Protein AF-A0A139NDB9-F1 (afdb_monomer)

Organism: Streptococcus gordonii (NCBI:txid1302)

Mean predicted aligned error: 4.02 Å

Foldseek 3Di:
DQDPVRDDDDDDCPPDDDDDPLLVCLPLLVVLVVALPVSLVVQCVVCVNDRDPVSLQVSLVSVVVVLVVQQVVCVVVDDVSNVVSVVSVVQSCVQCVVVPHSHGVSNDRPVPPD

Solvent-accessible surface area (backbone atoms only — not comparable to full-atom values): 6812 Å² total; per-residue (Å²): 89,74,46,100,86,72,45,83,48,89,79,87,71,90,79,71,83,88,76,67,80,69,54,71,56,39,62,44,60,64,45,38,76,77,33,28,65,61,42,29,50,53,54,33,62,74,39,74,73,57,75,55,76,66,52,36,55,48,46,52,51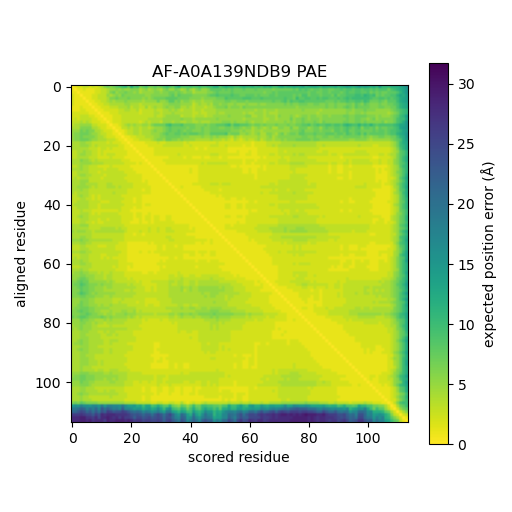,39,34,52,56,48,52,68,54,41,47,73,65,20,57,89,74,33,71,67,48,33,48,52,44,51,52,51,51,51,51,52,36,60,35,19,54,78,67,77,43,57,66,46,68,59,58,66,63,82,83,76,77,123

Radius of gyration: 15.62 Å; Cα contacts (8 Å, |Δi|>4): 74; chains: 1; bounding box: 44×29×43 Å

Secondary structure (DSSP, 8-state):
-B-TTS-B-----TT---S-GGGGGGGHHHHHHH-HHHHHHHHHHHTTT---HHHHHHHHHHHHHHHHHHHHHHGGG-HHHHHHHHHHHHHHHHHTTTTT-SS-TT---GGG--

Sequence (114 aa):
MIGADQEIYVIDFDRFDVGDPWEEFNRIVWSAQVSPAFSSGMIDGYFDDKVPDLFWKLLAIYILSNLVGALPWAIPYGEEEVSVMQNQAKEILEWYDDMNRLIPSWYMNKNNTE

Structure (mmCIF, N/CA/C/O backbone):
data_AF-A0A139NDB9-F1
#
_entry.id   AF-A0A139NDB9-F1
#
loop_
_atom_site.group_PDB
_atom_site.id
_atom_site.type_symbol
_atom_site.label_atom_id
_atom_site.label_alt_id
_atom_site.label_comp_id
_atom_site.label_asym_id
_atom_site.label_entity_id
_atom_site.label_seq_id
_atom_site.pdbx_PDB_ins_code
_atom_site.Cartn_x
_atom_site.Cartn_y
_atom_site.Cartn_z
_atom_site.occupancy
_atom_site.B_iso_or_equiv
_atom_site.auth_seq_id
_atom_site.auth_comp_id
_atom_site.auth_asym_id
_atom_site.auth_atom_id
_atom_site.pdbx_PDB_model_num
ATOM 1 N N . MET A 1 1 ? -4.094 -1.213 -17.980 1.00 87.75 1 MET A N 1
ATOM 2 C CA . MET A 1 1 ? -4.328 -0.313 -19.135 1.00 87.75 1 MET A CA 1
ATOM 3 C C . MET A 1 1 ? -5.809 -0.306 -19.463 1.00 87.75 1 MET A C 1
ATOM 5 O O . MET A 1 1 ? -6.456 -1.316 -19.222 1.00 87.75 1 MET A O 1
ATOM 9 N N . ILE A 1 2 ? -6.332 0.796 -20.000 1.00 91.50 2 ILE A N 1
ATOM 10 C CA . ILE A 1 2 ? -7.713 0.864 -20.499 1.00 91.50 2 ILE A CA 1
ATOM 11 C C . ILE A 1 2 ? -7.639 0.871 -22.026 1.00 91.50 2 ILE A C 1
ATOM 13 O O . ILE A 1 2 ? -6.954 1.722 -22.598 1.00 91.50 2 ILE A O 1
ATOM 17 N N . GLY A 1 3 ? -8.266 -0.113 -22.669 1.00 94.19 3 GLY A N 1
ATOM 18 C CA . GLY A 1 3 ? -8.316 -0.212 -24.124 1.00 94.19 3 GLY A CA 1
ATOM 19 C C . GLY A 1 3 ? -9.248 0.832 -24.742 1.00 94.19 3 GLY A C 1
ATOM 20 O O . GLY A 1 3 ? -10.052 1.466 -24.061 1.00 94.19 3 GLY A O 1
ATOM 21 N N . ALA A 1 4 ? -9.163 1.018 -26.062 1.00 95.56 4 ALA A N 1
ATOM 22 C CA . ALA A 1 4 ? -10.081 1.907 -26.787 1.00 95.56 4 ALA A CA 1
ATOM 23 C C . ALA A 1 4 ? -11.548 1.425 -26.739 1.00 95.56 4 ALA A C 1
ATOM 25 O O . ALA A 1 4 ? -12.471 2.202 -26.971 1.00 95.56 4 ALA A O 1
ATOM 26 N N . ASP A 1 5 ? -11.745 0.148 -26.424 1.00 96.94 5 ASP A N 1
ATOM 27 C CA . ASP A 1 5 ? -13.015 -0.518 -26.139 1.00 96.94 5 ASP A CA 1
ATOM 28 C C . ASP A 1 5 ? -13.524 -0.294 -24.705 1.00 96.94 5 ASP A C 1
ATOM 30 O O . ASP A 1 5 ? -14.610 -0.757 -24.383 1.00 96.94 5 ASP A O 1
ATOM 34 N N . GLN A 1 6 ? -12.784 0.454 -23.876 1.00 94.75 6 GLN A N 1
ATOM 35 C CA . GLN A 1 6 ? -13.057 0.699 -22.453 1.00 94.75 6 GLN A CA 1
ATOM 36 C C . GLN A 1 6 ? -12.896 -0.534 -21.552 1.00 94.75 6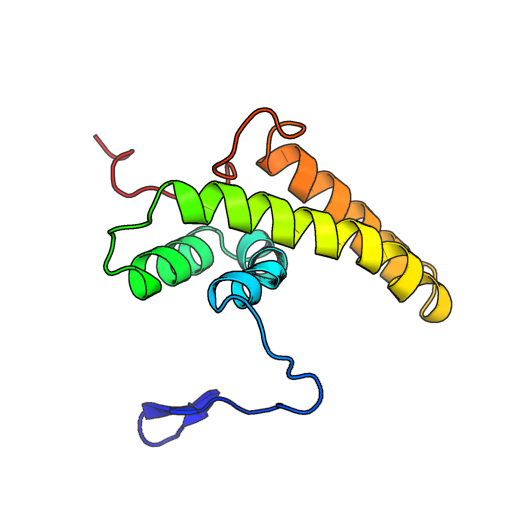 GLN A C 1
ATOM 38 O O . GLN A 1 6 ? -13.268 -0.485 -20.381 1.00 94.75 6 GLN A O 1
ATOM 43 N N . GLU A 1 7 ? -12.277 -1.603 -22.053 1.00 97.12 7 GLU A N 1
ATOM 44 C CA . GLU A 1 7 ? -11.970 -2.787 -21.255 1.00 97.12 7 GLU A CA 1
ATOM 45 C C . GLU A 1 7 ? -10.636 -2.633 -20.511 1.00 97.12 7 GLU A C 1
ATOM 47 O O . GLU A 1 7 ? -9.731 -1.893 -20.924 1.00 97.12 7 GLU A O 1
ATOM 52 N N . ILE A 1 8 ? -10.507 -3.341 -19.386 1.00 93.81 8 ILE A N 1
ATOM 53 C CA . ILE A 1 8 ? -9.289 -3.344 -18.571 1.00 93.81 8 ILE A CA 1
ATOM 54 C C . ILE A 1 8 ? -8.379 -4.482 -19.021 1.00 93.81 8 ILE A C 1
ATOM 56 O O . ILE A 1 8 ? -8.752 -5.652 -19.017 1.00 93.81 8 ILE A O 1
ATOM 60 N N . TYR A 1 9 ? -7.134 -4.128 -19.323 1.00 94.88 9 TYR A N 1
ATOM 61 C CA . TYR A 1 9 ? -6.085 -5.065 -19.699 1.00 94.88 9 TYR A CA 1
ATOM 62 C C . TYR A 1 9 ? -4.938 -5.012 -18.694 1.00 94.88 9 TYR A C 1
ATOM 64 O O . TYR A 1 9 ? -4.412 -3.932 -18.395 1.00 94.88 9 TYR A O 1
ATOM 72 N N . VAL A 1 10 ? -4.526 -6.183 -18.215 1.00 91.81 10 VAL A N 1
ATOM 73 C CA . VAL A 1 10 ? -3.332 -6.376 -17.384 1.00 91.81 10 VAL A CA 1
ATOM 74 C C . VAL A 1 10 ? -2.228 -6.942 -18.275 1.00 91.81 10 VAL A C 1
ATOM 76 O O . VAL A 1 10 ? -2.477 -7.850 -19.066 1.00 91.81 10 VAL A O 1
ATOM 79 N N . ILE A 1 11 ? -1.034 -6.363 -18.198 1.00 93.56 11 ILE A N 1
ATOM 80 C CA . ILE A 1 11 ? 0.149 -6.742 -18.983 1.00 93.56 11 ILE A CA 1
ATOM 81 C C . ILE A 1 11 ? 1.381 -6.731 -18.070 1.00 93.56 11 ILE A C 1
ATOM 83 O O . ILE A 1 11 ? 1.256 -6.375 -16.904 1.00 93.56 11 ILE A O 1
ATOM 87 N N . ASP A 1 12 ? 2.550 -7.055 -18.628 1.00 91.75 12 ASP A N 1
ATOM 88 C CA . ASP A 1 12 ? 3.848 -7.024 -17.935 1.00 91.75 12 ASP A CA 1
ATOM 89 C C . ASP A 1 12 ? 3.989 -8.080 -16.822 1.00 91.75 12 ASP A C 1
ATOM 91 O O . ASP A 1 12 ? 4.201 -7.798 -15.650 1.00 91.75 12 ASP A O 1
ATOM 95 N N . PHE A 1 13 ? 3.829 -9.348 -17.215 1.00 92.00 13 PHE A N 1
ATOM 96 C CA . PHE A 1 13 ? 3.934 -10.516 -16.332 1.00 92.00 13 PHE A CA 1
ATOM 97 C C . PHE A 1 13 ? 5.370 -11.074 -16.240 1.00 92.00 13 PHE A C 1
ATOM 99 O O . PHE A 1 13 ? 5.542 -12.256 -15.967 1.00 92.00 13 PHE A O 1
ATOM 106 N N . ASP A 1 14 ? 6.424 -10.304 -16.517 1.00 91.06 14 ASP A N 1
ATOM 107 C CA . ASP A 1 14 ? 7.807 -10.821 -16.541 1.00 91.06 14 ASP A CA 1
ATOM 108 C C . ASP A 1 14 ? 8.376 -11.129 -15.136 1.00 91.06 14 ASP A C 1
ATOM 110 O O . ASP A 1 14 ? 9.379 -11.835 -15.002 1.00 91.06 14 ASP A O 1
ATOM 114 N N . ARG A 1 15 ? 7.707 -10.626 -14.091 1.00 86.56 15 ARG A N 1
ATOM 115 C CA . ARG A 1 15 ? 8.079 -10.731 -12.670 1.00 86.56 15 ARG A CA 1
ATOM 116 C C . ARG A 1 15 ? 6.990 -11.370 -11.802 1.00 86.56 15 ARG A C 1
ATOM 118 O O . ARG A 1 15 ? 6.969 -11.137 -10.597 1.00 86.56 15 ARG A O 1
ATOM 125 N N . PHE A 1 16 ? 6.077 -12.136 -12.399 1.00 87.81 16 PHE A N 1
ATOM 126 C CA . PHE A 1 16 ? 5.013 -12.793 -11.638 1.00 87.81 16 PHE A CA 1
ATOM 127 C C . PHE A 1 16 ? 5.574 -13.831 -10.655 1.00 87.81 16 PHE A C 1
ATOM 129 O O . PHE A 1 16 ? 6.588 -14.478 -10.924 1.00 87.81 16 PHE A O 1
ATOM 136 N N . ASP A 1 17 ? 4.866 -14.024 -9.549 1.00 87.94 17 ASP A N 1
ATOM 137 C CA . ASP A 1 17 ? 5.095 -15.118 -8.609 1.00 87.94 17 ASP A CA 1
ATOM 138 C C . A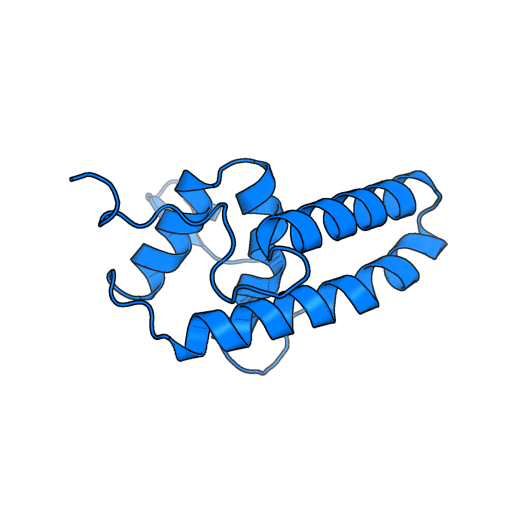SP A 1 17 ? 3.744 -15.718 -8.178 1.00 87.94 17 ASP A C 1
ATOM 140 O O . ASP A 1 17 ? 2.677 -15.266 -8.607 1.00 87.94 17 ASP A O 1
ATOM 144 N N . VAL A 1 18 ? 3.776 -16.773 -7.369 1.00 90.38 18 VAL A N 1
ATOM 145 C CA . VAL A 1 18 ? 2.599 -17.445 -6.816 1.00 90.38 18 VAL A CA 1
ATOM 146 C C . VAL A 1 18 ? 2.568 -17.239 -5.306 1.00 90.38 18 VAL A C 1
ATOM 148 O O . VAL A 1 18 ? 3.471 -17.670 -4.594 1.00 90.38 18 VAL A O 1
ATOM 151 N N . GLY A 1 19 ? 1.489 -16.646 -4.801 1.00 90.81 19 GLY A N 1
ATOM 152 C CA . GLY A 1 19 ? 1.379 -16.307 -3.387 1.00 90.81 19 GLY A CA 1
ATOM 153 C C . GLY A 1 19 ? -0.037 -15.956 -2.952 1.00 90.81 19 GLY A C 1
ATOM 154 O O . GLY A 1 19 ? -1.021 -16.296 -3.614 1.00 90.81 19 GLY A O 1
ATOM 155 N N . ASP A 1 20 ? -0.124 -15.293 -1.802 1.00 95.69 20 ASP A N 1
ATOM 156 C CA . ASP A 1 20 ? -1.372 -14.702 -1.328 1.00 95.69 20 ASP A CA 1
ATOM 157 C C . ASP A 1 20 ? -1.796 -13.581 -2.297 1.00 95.69 20 ASP A C 1
ATOM 159 O O . ASP A 1 20 ? -1.000 -12.673 -2.543 1.00 95.69 20 ASP A O 1
ATOM 163 N N . PRO A 1 21 ? -3.021 -13.596 -2.853 1.00 94.12 21 PRO A N 1
ATOM 164 C CA . PRO A 1 21 ? -3.468 -12.557 -3.781 1.00 94.12 21 PRO A CA 1
ATOM 165 C C . PRO A 1 21 ? -3.459 -11.143 -3.181 1.00 94.12 21 PRO A C 1
ATOM 167 O O . PRO A 1 21 ? -3.429 -10.168 -3.929 1.00 94.12 21 PRO A O 1
ATOM 170 N N . TRP A 1 22 ? -3.491 -10.997 -1.853 1.00 97.31 22 TRP A N 1
ATOM 171 C CA . TRP A 1 22 ? -3.429 -9.686 -1.202 1.00 97.31 22 TRP A CA 1
ATOM 172 C C . TRP A 1 22 ? -2.018 -9.090 -1.181 1.00 97.31 22 TRP A C 1
ATOM 174 O O . TRP A 1 22 ? -1.873 -7.894 -0.927 1.00 97.31 22 TRP A O 1
ATOM 184 N N . GLU A 1 23 ? -0.985 -9.884 -1.476 1.00 95.50 23 GLU A N 1
ATOM 185 C CA . GLU A 1 23 ? 0.399 -9.411 -1.555 1.00 95.50 23 GLU A CA 1
ATOM 186 C C . GLU A 1 23 ? 0.604 -8.374 -2.669 1.00 95.50 23 GLU A C 1
ATOM 188 O O . GLU A 1 23 ? 1.436 -7.482 -2.523 1.00 95.50 23 GLU A O 1
ATOM 193 N N . GLU A 1 24 ? -0.200 -8.417 -3.735 1.00 92.62 24 GLU A N 1
ATOM 194 C CA . GLU A 1 24 ? -0.163 -7.442 -4.839 1.00 92.62 24 GLU A CA 1
ATOM 195 C C . GLU A 1 24 ? -0.293 -5.991 -4.337 1.00 92.62 24 GLU A C 1
ATOM 197 O O . GLU A 1 24 ? 0.304 -5.059 -4.877 1.00 92.62 24 GLU A O 1
ATOM 202 N N . PHE A 1 25 ? -1.003 -5.780 -3.223 1.00 96.62 25 PHE A N 1
ATOM 203 C CA . PHE A 1 25 ? -1.141 -4.461 -2.611 1.00 96.62 25 PHE A CA 1
ATOM 204 C C . PHE A 1 25 ? 0.149 -3.946 -1.955 1.00 96.62 25 PHE A C 1
ATOM 206 O O . PHE A 1 25 ? 0.181 -2.797 -1.519 1.00 96.62 25 PHE A O 1
ATOM 213 N N . ASN A 1 26 ? 1.243 -4.712 -1.904 1.00 94.50 26 ASN A N 1
ATOM 214 C CA . ASN A 1 26 ? 2.508 -4.257 -1.318 1.00 94.50 26 ASN A CA 1
ATOM 215 C C . ASN A 1 26 ? 3.083 -3.006 -2.022 1.00 94.50 26 ASN A C 1
ATOM 217 O O . ASN A 1 26 ? 3.777 -2.211 -1.389 1.00 94.50 26 ASN A O 1
ATOM 221 N N . ARG A 1 27 ? 2.743 -2.784 -3.304 1.00 93.56 27 ARG A N 1
ATOM 222 C CA . ARG A 1 27 ? 3.130 -1.601 -4.091 1.00 93.56 27 ARG A CA 1
ATOM 223 C C . ARG A 1 27 ? 2.149 -0.437 -3.977 1.00 93.56 27 ARG A C 1
ATOM 225 O O . ARG A 1 27 ? 2.416 0.622 -4.547 1.00 93.56 27 ARG A O 1
ATOM 232 N N . ILE A 1 28 ? 1.057 -0.570 -3.218 1.00 97.25 28 ILE A N 1
ATOM 233 C CA . ILE A 1 28 ? 0.057 0.499 -3.068 1.00 97.25 28 ILE A CA 1
ATOM 234 C C . ILE A 1 28 ? 0.659 1.791 -2.508 1.00 97.25 28 ILE A C 1
ATOM 236 O O . ILE A 1 28 ? 0.135 2.867 -2.778 1.00 97.25 28 ILE A O 1
ATOM 240 N N . VAL A 1 29 ? 1.784 1.701 -1.788 1.00 96.94 29 VAL A N 1
ATOM 241 C CA . VAL A 1 29 ? 2.511 2.845 -1.223 1.00 96.94 29 VAL A CA 1
ATOM 242 C C . VAL A 1 29 ? 2.774 3.934 -2.262 1.00 96.94 29 VAL A C 1
ATOM 244 O O . VAL A 1 29 ? 2.515 5.097 -1.982 1.00 96.94 29 VAL A O 1
ATOM 247 N N . TRP A 1 30 ? 3.147 3.572 -3.492 1.00 96.75 30 TRP A N 1
ATOM 248 C CA . TRP A 1 30 ? 3.389 4.531 -4.575 1.00 96.75 30 TRP A CA 1
ATOM 249 C C . TRP A 1 30 ? 2.128 5.300 -4.966 1.00 96.75 30 TRP A C 1
ATOM 251 O O . TRP A 1 30 ? 2.157 6.513 -5.164 1.00 96.75 30 TRP A O 1
ATOM 261 N N . SER A 1 31 ? 0.999 4.595 -5.043 1.00 97.19 31 SER A N 1
ATOM 262 C CA . SER A 1 31 ? -0.292 5.223 -5.322 1.00 97.19 31 SER A CA 1
ATOM 263 C C . SER A 1 31 ? -0.749 6.072 -4.139 1.00 97.19 31 SER A C 1
ATOM 265 O O . SER A 1 31 ? -1.293 7.152 -4.349 1.00 97.19 31 SER A O 1
ATOM 267 N N . ALA A 1 32 ? -0.493 5.633 -2.905 1.00 97.38 32 ALA A N 1
ATOM 268 C CA . ALA A 1 32 ? -0.895 6.334 -1.690 1.00 97.38 32 ALA A CA 1
ATOM 269 C C . ALA A 1 32 ? -0.127 7.650 -1.500 1.00 97.38 32 ALA A C 1
ATOM 271 O O . ALA A 1 32 ? -0.732 8.634 -1.078 1.00 97.38 32 ALA A O 1
ATOM 272 N N . GLN A 1 33 ? 1.156 7.701 -1.887 1.00 96.38 33 GLN A N 1
ATOM 273 C CA . GLN A 1 33 ? 1.958 8.934 -1.913 1.00 96.38 33 GLN A CA 1
ATOM 274 C C . GLN A 1 33 ? 1.343 9.999 -2.831 1.00 96.38 33 GLN A C 1
ATOM 276 O O . GLN A 1 33 ? 1.358 11.186 -2.511 1.00 96.38 33 GLN A O 1
ATOM 281 N N . VAL A 1 34 ? 0.785 9.582 -3.972 1.00 97.25 34 VAL A N 1
ATOM 282 C CA . VAL A 1 34 ? 0.209 10.495 -4.971 1.00 97.25 34 VAL A CA 1
ATOM 283 C C . VAL A 1 34 ? -1.256 10.817 -4.669 1.00 97.25 34 VAL A C 1
ATOM 285 O O . VAL A 1 34 ? -1.691 11.961 -4.799 1.00 97.25 34 VAL A O 1
ATOM 288 N N . SER A 1 35 ? -2.045 9.809 -4.301 1.00 97.62 35 SER A N 1
ATOM 289 C CA . SER A 1 35 ? -3.479 9.928 -4.059 1.00 97.62 35 SER A CA 1
ATOM 290 C C . SER A 1 35 ? -3.968 8.888 -3.042 1.00 97.62 35 SER A C 1
ATOM 292 O O . SER A 1 35 ? -4.298 7.745 -3.394 1.00 97.62 35 SER A O 1
ATOM 294 N N . PRO A 1 36 ? -4.106 9.302 -1.772 1.00 97.38 36 PRO A N 1
ATOM 295 C CA . PRO A 1 36 ? -4.745 8.497 -0.736 1.00 97.38 36 PR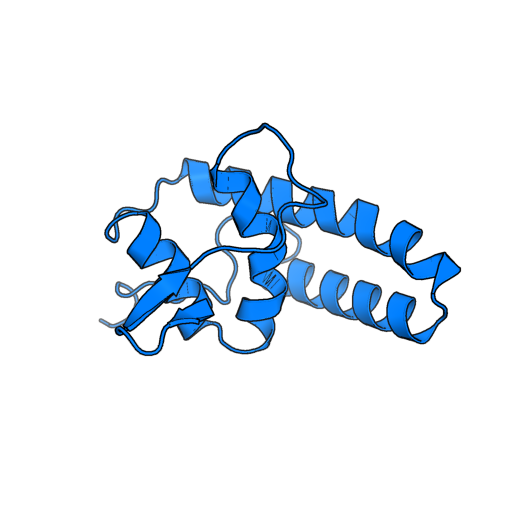O A CA 1
ATOM 296 C C . PRO A 1 36 ? -6.175 8.072 -1.094 1.00 97.38 36 PRO A C 1
ATOM 298 O O . PRO A 1 36 ? -6.565 6.933 -0.845 1.00 97.38 36 PRO A O 1
ATOM 301 N N . ALA A 1 37 ? -6.947 8.959 -1.733 1.00 97.25 37 ALA A N 1
ATOM 302 C CA . ALA A 1 37 ? -8.329 8.686 -2.126 1.00 97.25 37 ALA A CA 1
ATOM 303 C C . ALA A 1 37 ? -8.420 7.590 -3.199 1.00 97.25 37 ALA A C 1
ATOM 305 O O . ALA A 1 37 ? -9.231 6.676 -3.075 1.00 97.25 37 ALA A O 1
ATOM 306 N N . PHE A 1 38 ? -7.560 7.645 -4.224 1.00 96.38 38 PHE A N 1
ATOM 307 C CA . PHE A 1 38 ? -7.498 6.608 -5.257 1.00 96.38 38 PHE A CA 1
ATOM 308 C C . PHE A 1 38 ? -7.098 5.254 -4.662 1.00 96.38 38 PHE A C 1
ATOM 310 O O . PHE A 1 38 ? -7.758 4.250 -4.911 1.00 96.38 38 PHE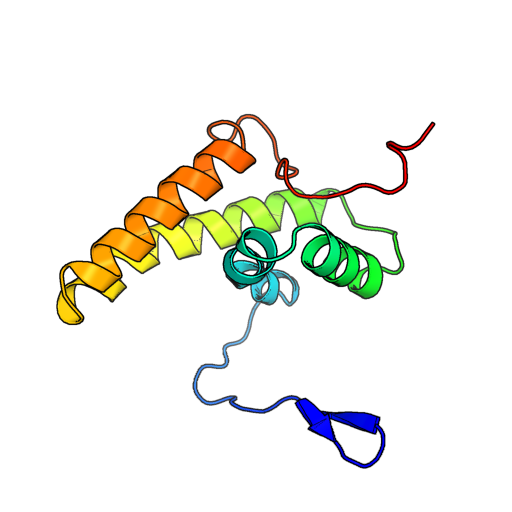 A O 1
ATOM 317 N N . SER A 1 39 ? -6.072 5.245 -3.811 1.00 97.94 39 SER A N 1
ATOM 318 C CA . SER A 1 39 ? -5.573 4.028 -3.157 1.00 97.94 39 SER A CA 1
ATOM 319 C C . SER A 1 39 ? -6.607 3.407 -2.218 1.00 97.94 39 SER A C 1
ATOM 321 O O . SER A 1 39 ? -6.785 2.191 -2.206 1.00 97.94 39 SER A O 1
ATOM 323 N N . SER A 1 40 ? -7.342 4.241 -1.477 1.00 98.12 40 SER A N 1
ATOM 324 C CA . SER A 1 40 ? -8.463 3.789 -0.643 1.00 98.12 40 SER A CA 1
ATOM 325 C C . SER A 1 40 ? -9.567 3.180 -1.508 1.00 98.12 40 SER A C 1
ATOM 327 O O . SER A 1 40 ? -10.007 2.070 -1.234 1.00 98.12 40 SER A O 1
ATOM 329 N N . GLY A 1 41 ? -9.931 3.841 -2.614 1.00 97.00 41 GLY A N 1
ATOM 330 C CA . GLY A 1 41 ? -10.919 3.331 -3.566 1.00 97.00 41 GLY A CA 1
ATOM 331 C C . GLY A 1 41 ? -10.526 2.003 -4.225 1.00 97.00 41 GLY A C 1
ATOM 332 O O . GLY A 1 41 ? -11.400 1.178 -4.473 1.00 97.00 41 GLY A O 1
ATOM 333 N N . MET A 1 42 ? -9.232 1.762 -4.471 1.00 96.56 42 MET A N 1
ATOM 334 C CA . MET A 1 42 ? -8.746 0.465 -4.963 1.00 96.56 42 MET A CA 1
ATOM 335 C C . MET A 1 42 ? -8.987 -0.659 -3.950 1.00 96.56 42 MET A C 1
ATOM 337 O O . MET A 1 42 ? -9.475 -1.721 -4.331 1.00 96.56 42 MET A O 1
ATOM 341 N N . ILE A 1 43 ? -8.658 -0.430 -2.674 1.00 97.81 43 ILE A N 1
ATOM 342 C CA . ILE A 1 43 ? -8.888 -1.408 -1.599 1.00 97.81 43 ILE A CA 1
ATOM 343 C C . ILE A 1 43 ? -10.391 -1.640 -1.420 1.00 97.81 43 ILE A C 1
ATOM 345 O O . ILE A 1 43 ? -10.841 -2.785 -1.424 1.00 97.81 43 ILE A O 1
ATOM 349 N N . ASP A 1 44 ? -11.167 -0.563 -1.307 1.00 97.38 44 ASP A N 1
ATOM 350 C CA . ASP A 1 44 ? -12.617 -0.629 -1.123 1.00 97.38 44 ASP A CA 1
ATOM 351 C C . ASP A 1 44 ? -13.284 -1.399 -2.267 1.00 97.38 44 ASP A C 1
ATOM 353 O O . ASP A 1 44 ? -14.071 -2.312 -2.022 1.00 97.38 44 ASP A O 1
ATOM 357 N N . GLY A 1 45 ? -12.930 -1.083 -3.516 1.00 96.19 45 GLY A N 1
ATOM 358 C CA . GLY A 1 45 ? -13.472 -1.747 -4.699 1.00 96.19 45 GLY A CA 1
ATOM 359 C C . GLY A 1 45 ? -13.084 -3.223 -4.801 1.00 96.19 45 GLY A C 1
ATOM 360 O O . GLY A 1 45 ? -13.895 -4.028 -5.242 1.00 96.19 45 GLY A O 1
ATOM 361 N N . TYR A 1 46 ? -11.881 -3.606 -4.361 1.00 97.19 46 TYR A N 1
ATOM 362 C CA . TYR A 1 46 ? -11.455 -5.010 -4.352 1.00 97.19 46 TYR A CA 1
ATOM 363 C C . TYR A 1 46 ? -12.269 -5.864 -3.368 1.00 97.19 46 TYR A C 1
ATOM 365 O O . TYR A 1 46 ? -12.526 -7.038 -3.630 1.00 97.19 46 TYR A O 1
ATOM 373 N N . PHE A 1 47 ? -12.676 -5.280 -2.238 1.00 96.94 47 PHE A N 1
ATOM 374 C CA . PHE A 1 47 ? -13.406 -5.976 -1.176 1.00 96.94 47 PHE A CA 1
ATOM 375 C C . PHE A 1 47 ? -14.914 -5.686 -1.150 1.00 96.94 47 PHE A C 1
ATOM 377 O O . PHE A 1 47 ? -15.566 -6.037 -0.165 1.00 96.94 47 PHE A O 1
ATOM 384 N N . ASP A 1 48 ? -15.480 -5.042 -2.175 1.00 96.44 48 ASP A N 1
ATOM 385 C CA . ASP A 1 48 ? -16.878 -4.577 -2.185 1.00 96.44 48 ASP A CA 1
ATOM 386 C C . ASP A 1 48 ? -17.253 -3.816 -0.890 1.00 96.44 48 ASP A C 1
ATOM 388 O O . ASP A 1 48 ? -18.244 -4.129 -0.220 1.00 96.44 48 ASP A O 1
ATOM 392 N N . ASP A 1 49 ? -16.404 -2.858 -0.494 1.00 95.44 49 ASP A N 1
ATOM 393 C CA . ASP A 1 49 ? -16.486 -2.050 0.736 1.00 95.44 49 ASP A CA 1
ATOM 394 C C . ASP A 1 49 ? -16.447 -2.866 2.056 1.00 95.44 49 ASP A C 1
ATOM 396 O O . ASP A 1 49 ? -16.735 -2.345 3.136 1.00 95.44 49 ASP A O 1
ATOM 400 N N . LYS A 1 50 ? -16.076 -4.154 2.014 1.00 96.19 50 LYS A N 1
ATOM 401 C CA . LYS A 1 50 ? -16.025 -5.062 3.180 1.00 96.19 50 LYS A CA 1
ATOM 402 C C . LYS A 1 50 ? -14.608 -5.554 3.458 1.00 96.19 50 LYS A C 1
ATOM 404 O O . LYS A 1 50 ? -14.344 -6.757 3.468 1.00 96.19 50 LYS A O 1
ATOM 409 N N . VAL A 1 51 ? -13.692 -4.617 3.693 1.00 97.00 51 VAL A N 1
ATOM 410 C CA . VAL A 1 51 ? -12.273 -4.921 3.925 1.00 97.00 51 VAL A CA 1
ATOM 411 C C . VAL A 1 51 ? -12.093 -5.740 5.217 1.00 97.00 51 VAL A C 1
ATOM 413 O O . VAL A 1 51 ? -12.440 -5.251 6.295 1.00 97.00 51 VAL A O 1
ATOM 416 N N . PRO A 1 52 ? -11.552 -6.971 5.163 1.00 97.44 52 PRO A N 1
ATOM 417 C CA . PRO A 1 52 ? -11.357 -7.795 6.355 1.00 97.44 52 PRO A CA 1
ATOM 418 C C . PRO A 1 52 ? -10.244 -7.262 7.270 1.00 97.44 52 PRO A C 1
ATOM 420 O O . PRO A 1 52 ? -9.184 -6.871 6.793 1.00 97.44 52 PRO A O 1
ATOM 423 N N . ASP A 1 53 ? -10.388 -7.393 8.592 1.00 96.69 53 ASP A N 1
ATOM 424 C CA . ASP A 1 53 ? -9.321 -7.038 9.554 1.00 96.69 53 ASP A CA 1
ATOM 425 C C . ASP A 1 53 ? -7.988 -7.759 9.289 1.00 96.69 53 ASP A C 1
ATOM 427 O O . ASP A 1 53 ? -6.908 -7.247 9.595 1.00 96.69 53 ASP A O 1
ATOM 431 N N . LEU A 1 54 ? -8.052 -8.977 8.740 1.00 98.12 54 LEU A N 1
ATOM 432 C CA . LEU A 1 54 ? -6.866 -9.752 8.387 1.00 98.12 54 LEU A CA 1
ATOM 433 C C . LEU A 1 54 ? -6.076 -9.101 7.245 1.00 98.12 54 LEU A C 1
ATOM 435 O O . LEU A 1 54 ? -4.848 -9.148 7.275 1.00 98.12 54 LEU A O 1
ATOM 439 N N . PHE A 1 55 ? -6.757 -8.462 6.290 1.00 98.31 55 PHE A N 1
ATOM 440 C CA . PHE A 1 55 ? -6.101 -7.773 5.183 1.00 98.31 55 PHE A CA 1
ATOM 441 C C . PHE A 1 55 ? -5.170 -6.676 5.699 1.00 98.31 55 PHE A C 1
ATOM 443 O O . PHE A 1 55 ? -4.013 -6.639 5.305 1.00 98.31 55 PHE A O 1
ATOM 450 N N . TRP A 1 56 ? -5.611 -5.854 6.658 1.00 97.88 56 TRP A N 1
ATOM 451 C CA . TRP A 1 56 ? -4.779 -4.785 7.227 1.00 97.88 56 TRP A CA 1
ATOM 452 C C . TRP A 1 56 ? -3.508 -5.306 7.901 1.00 97.88 56 TRP A C 1
ATOM 454 O O . TRP A 1 56 ? -2.427 -4.745 7.733 1.00 97.88 56 TRP A O 1
ATOM 464 N N . LYS A 1 57 ? -3.618 -6.427 8.624 1.00 97.44 57 LYS A N 1
ATOM 465 C CA . LYS A 1 57 ? -2.460 -7.090 9.243 1.00 97.44 57 LYS A CA 1
ATOM 466 C C . LYS A 1 57 ? -1.467 -7.577 8.191 1.00 97.44 57 LYS A C 1
ATOM 468 O O . LYS A 1 57 ? -0.265 -7.398 8.363 1.00 97.44 57 LYS A O 1
ATOM 473 N N . LEU A 1 58 ? -1.968 -8.198 7.126 1.00 98.19 58 LEU A N 1
ATOM 474 C CA . LEU A 1 58 ? -1.138 -8.740 6.055 1.00 98.19 58 LEU A CA 1
ATOM 475 C C . LEU A 1 58 ? -0.517 -7.630 5.202 1.00 98.19 58 LEU A C 1
ATOM 477 O O . LEU A 1 58 ? 0.682 -7.671 4.952 1.00 98.19 58 LEU A O 1
ATOM 481 N N . LEU A 1 59 ? -1.274 -6.585 4.866 1.00 98.06 59 LEU A N 1
ATOM 482 C CA . LEU A 1 59 ? -0.788 -5.424 4.124 1.00 98.06 59 LEU A CA 1
ATOM 483 C C . LEU A 1 59 ? 0.403 -4.758 4.824 1.00 98.06 59 LEU A C 1
ATOM 485 O O . LEU A 1 59 ? 1.413 -4.480 4.178 1.00 98.06 59 LEU A O 1
ATOM 489 N N . ALA A 1 60 ? 0.320 -4.560 6.144 1.00 97.31 60 ALA A N 1
ATOM 490 C CA . ALA A 1 60 ? 1.430 -4.031 6.934 1.00 97.31 60 ALA A CA 1
ATOM 491 C C . ALA A 1 60 ? 2.688 -4.914 6.816 1.00 97.31 60 ALA A C 1
ATOM 493 O O . ALA A 1 60 ? 3.786 -4.402 6.602 1.00 97.31 60 ALA A O 1
ATOM 494 N N . ILE A 1 61 ? 2.534 -6.241 6.896 1.00 96.56 61 ILE A N 1
ATOM 495 C CA . ILE A 1 61 ? 3.645 -7.194 6.749 1.00 96.56 61 ILE A CA 1
ATOM 496 C C . ILE A 1 61 ? 4.235 -7.135 5.337 1.00 96.56 61 ILE A C 1
ATOM 498 O O . ILE A 1 61 ? 5.456 -7.074 5.195 1.00 96.56 61 ILE A O 1
ATOM 502 N N . TYR A 1 62 ? 3.400 -7.130 4.298 1.00 97.12 62 TYR A N 1
ATOM 503 C CA . TYR A 1 62 ? 3.871 -7.115 2.915 1.00 97.12 62 TYR A CA 1
ATOM 504 C C . TYR A 1 62 ? 4.616 -5.824 2.573 1.00 97.12 62 TYR A C 1
ATOM 506 O O . TYR A 1 62 ? 5.691 -5.878 1.974 1.00 97.12 62 TYR A O 1
ATOM 514 N N . ILE A 1 63 ? 4.100 -4.671 3.011 1.00 96.81 63 ILE A N 1
ATOM 515 C CA . ILE A 1 63 ? 4.757 -3.372 2.821 1.00 96.81 63 ILE A CA 1
ATOM 516 C C . ILE A 1 63 ? 6.101 -3.335 3.555 1.00 96.81 63 ILE A C 1
ATOM 518 O O . ILE A 1 63 ? 7.110 -2.959 2.962 1.00 96.81 63 ILE A O 1
ATOM 522 N N . LEU A 1 64 ? 6.152 -3.771 4.817 1.00 93.88 64 LEU A N 1
ATOM 523 C CA . LEU A 1 64 ? 7.404 -3.804 5.576 1.00 93.88 64 LEU A CA 1
ATOM 524 C C . LEU A 1 64 ? 8.429 -4.769 4.975 1.00 93.88 64 LEU A C 1
ATOM 526 O O . LEU A 1 64 ? 9.611 -4.438 4.886 1.00 93.88 64 LEU A O 1
ATOM 530 N N . SER A 1 65 ? 7.986 -5.948 4.537 1.00 94.38 65 SER A N 1
ATOM 531 C CA . SER A 1 65 ? 8.846 -6.916 3.853 1.00 94.38 65 SER A CA 1
ATOM 532 C C . SER A 1 65 ? 9.436 -6.314 2.580 1.00 94.38 65 SER A C 1
ATOM 534 O O . SER A 1 65 ? 10.636 -6.438 2.324 1.00 94.38 65 SER A O 1
ATOM 536 N N . ASN A 1 66 ? 8.617 -5.602 1.799 1.00 93.12 66 ASN A N 1
ATOM 537 C CA . ASN A 1 66 ? 9.104 -4.916 0.617 1.00 93.12 66 ASN A CA 1
ATOM 538 C C . ASN A 1 66 ? 10.108 -3.811 0.962 1.00 93.12 66 ASN A C 1
ATOM 540 O O . ASN A 1 66 ? 11.149 -3.723 0.313 1.00 93.12 66 ASN A O 1
ATOM 544 N N . LEU A 1 67 ? 9.836 -3.031 2.008 1.00 91.56 67 LEU A N 1
ATOM 545 C CA . LEU A 1 67 ? 10.694 -1.933 2.432 1.00 91.56 67 LEU A CA 1
ATOM 546 C C . LEU A 1 67 ? 12.111 -2.401 2.795 1.00 91.56 67 LEU A C 1
ATOM 548 O O . LEU A 1 67 ? 13.096 -1.784 2.388 1.00 91.56 67 LEU A O 1
ATOM 552 N N . VAL A 1 68 ? 12.223 -3.523 3.513 1.00 91.81 68 VAL A N 1
ATOM 553 C CA . VAL A 1 68 ? 13.521 -4.122 3.870 1.00 91.81 68 VAL A CA 1
ATOM 554 C C . VAL A 1 68 ? 14.311 -4.528 2.620 1.00 91.81 68 VAL A C 1
ATOM 556 O O . VAL A 1 68 ? 15.526 -4.337 2.572 1.00 91.81 68 VAL A O 1
ATOM 559 N N . GLY A 1 69 ? 13.636 -5.063 1.599 1.00 93.00 69 GLY A N 1
ATOM 560 C CA . GLY A 1 69 ? 14.265 -5.458 0.335 1.00 93.00 69 GLY A CA 1
ATOM 561 C C . GLY A 1 69 ? 14.593 -4.292 -0.606 1.00 93.00 69 GLY A C 1
ATOM 562 O O . GLY A 1 69 ? 15.511 -4.404 -1.421 1.00 93.00 69 GLY A O 1
ATOM 563 N N . ALA A 1 70 ? 13.880 -3.171 -0.489 1.00 93.38 70 ALA A N 1
ATOM 564 C CA . ALA A 1 70 ? 13.979 -2.040 -1.408 1.00 93.38 70 ALA A CA 1
ATOM 565 C C . ALA A 1 70 ? 15.323 -1.297 -1.311 1.00 93.38 70 ALA A C 1
ATOM 567 O O . ALA A 1 70 ? 15.906 -0.930 -2.330 1.00 93.38 70 ALA A O 1
ATOM 568 N N . LEU A 1 71 ? 15.866 -1.132 -0.100 1.00 92.81 71 LEU A N 1
ATOM 569 C CA . LEU A 1 71 ? 17.141 -0.435 0.105 1.00 92.81 71 LEU A CA 1
ATOM 570 C C . LEU A 1 71 ? 18.332 -1.157 -0.551 1.00 92.81 71 LEU A C 1
ATOM 572 O O . LEU A 1 71 ? 19.020 -0.527 -1.354 1.00 92.81 71 LEU A O 1
ATOM 576 N N . PRO A 1 72 ? 18.585 -2.459 -0.293 1.00 95.31 72 PRO A N 1
ATOM 577 C CA . PRO A 1 72 ? 19.627 -3.197 -1.005 1.00 95.31 72 PRO A CA 1
ATOM 578 C C . PRO A 1 72 ? 19.423 -3.217 -2.521 1.00 95.31 72 PR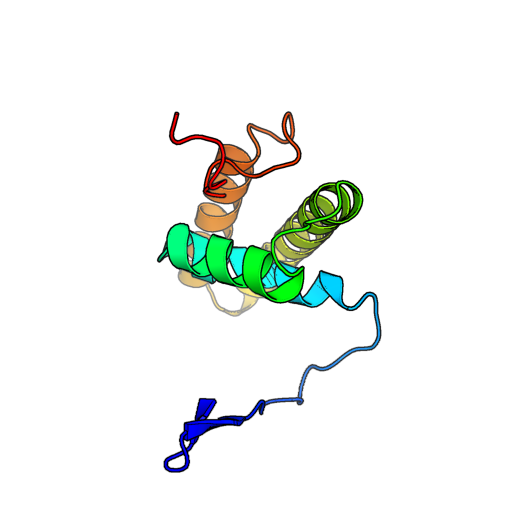O A C 1
ATOM 580 O O . PRO A 1 72 ? 20.403 -3.169 -3.262 1.00 95.31 72 PRO A O 1
ATOM 583 N N . TRP A 1 73 ? 18.166 -3.271 -2.980 1.00 95.00 73 TRP A N 1
ATOM 584 C CA . TRP A 1 73 ? 17.838 -3.213 -4.402 1.00 95.00 73 TRP A CA 1
ATOM 585 C C . TRP A 1 73 ? 18.242 -1.880 -5.039 1.00 95.00 73 TRP A C 1
ATOM 587 O O . TRP A 1 73 ? 18.710 -1.903 -6.169 1.00 95.00 73 TRP A O 1
ATOM 597 N N . ALA A 1 74 ? 18.129 -0.754 -4.328 1.00 96.75 74 ALA A N 1
ATOM 598 C CA . ALA A 1 74 ? 18.462 0.572 -4.848 1.00 96.75 74 ALA A CA 1
ATOM 599 C C . ALA A 1 74 ? 19.975 0.847 -4.951 1.00 96.75 74 ALA A C 1
ATOM 601 O O . ALA A 1 74 ? 20.396 1.633 -5.798 1.00 96.75 74 ALA A O 1
ATOM 602 N N . ILE A 1 75 ? 20.812 0.185 -4.139 1.00 96.69 75 ILE A N 1
ATOM 603 C CA . ILE A 1 75 ? 22.268 0.443 -4.0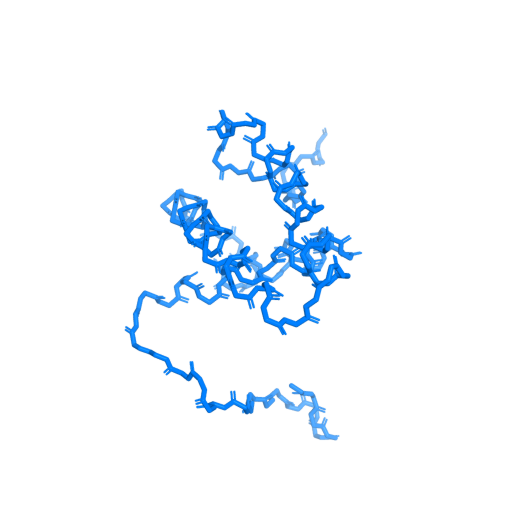75 1.00 96.69 75 ILE A CA 1
ATOM 604 C C . ILE A 1 75 ? 22.955 0.403 -5.456 1.00 96.69 75 ILE A C 1
ATOM 606 O O . ILE A 1 75 ? 23.703 1.333 -5.760 1.00 96.69 75 ILE A O 1
ATOM 610 N N . PRO A 1 76 ? 22.733 -0.610 -6.320 1.00 97.69 76 PRO A N 1
ATOM 611 C CA . PRO A 1 76 ? 23.376 -0.671 -7.632 1.00 97.69 76 PRO A CA 1
ATOM 612 C C . PRO A 1 76 ? 22.916 0.422 -8.609 1.00 97.69 76 PRO A C 1
ATOM 614 O O . PRO A 1 76 ? 23.598 0.644 -9.607 1.00 97.69 76 PRO A O 1
ATOM 617 N N . TYR A 1 77 ? 21.781 1.081 -8.346 1.00 95.94 77 TYR A N 1
ATOM 618 C CA . TYR A 1 77 ? 21.205 2.121 -9.207 1.00 95.94 77 TYR A CA 1
ATOM 619 C C . TYR A 1 77 ? 21.629 3.542 -8.807 1.00 95.94 77 TYR A C 1
ATOM 621 O O . TYR A 1 77 ? 21.448 4.471 -9.589 1.00 95.94 77 TYR A O 1
ATOM 629 N N . GLY A 1 78 ? 22.266 3.708 -7.643 1.00 97.31 78 GLY A N 1
ATOM 630 C CA . GLY A 1 78 ? 22.901 4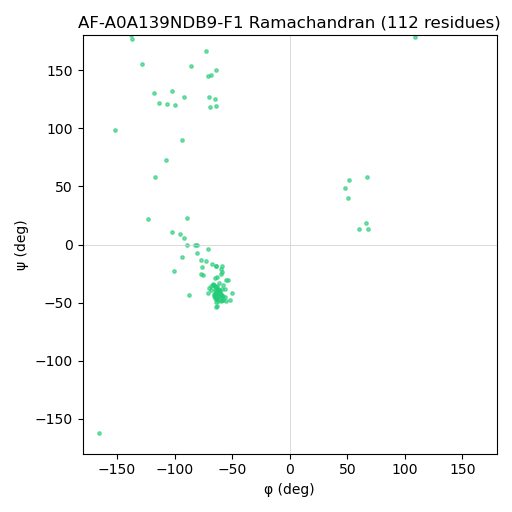.958 -7.223 1.00 97.31 78 GLY A CA 1
ATOM 631 C C . GLY A 1 78 ? 22.176 5.695 -6.095 1.00 97.31 78 GLY A C 1
ATOM 632 O O . GLY A 1 78 ? 21.145 5.264 -5.584 1.00 97.31 78 GLY A O 1
ATOM 633 N N . GLU A 1 79 ? 22.755 6.822 -5.673 1.00 97.25 79 GLU A N 1
ATOM 634 C CA . GLU A 1 79 ? 22.319 7.566 -4.480 1.00 97.25 79 GLU A CA 1
ATOM 635 C C . GLU A 1 79 ? 20.913 8.166 -4.598 1.00 97.25 79 GLU A C 1
ATOM 637 O O . GLU A 1 79 ? 20.223 8.309 -3.587 1.00 97.25 79 GLU A O 1
ATOM 642 N N . GLU A 1 80 ? 20.475 8.499 -5.814 1.00 97.69 80 GLU A N 1
ATOM 643 C CA . GLU A 1 80 ? 19.128 9.020 -6.058 1.00 97.69 80 GLU A CA 1
ATOM 644 C C . GLU A 1 80 ? 18.070 7.977 -5.683 1.00 97.69 80 GLU A C 1
ATOM 646 O O . GLU A 1 80 ? 17.233 8.241 -4.822 1.00 97.69 80 GLU A O 1
ATOM 651 N N . GLU A 1 81 ? 18.178 6.757 -6.214 1.00 97.31 81 GLU A N 1
ATOM 652 C CA . GLU A 1 81 ? 17.259 5.658 -5.894 1.00 97.31 81 GLU A CA 1
ATOM 653 C C . GLU A 1 81 ? 17.313 5.275 -4.412 1.00 97.31 81 GLU A C 1
ATOM 655 O O . GLU A 1 81 ? 16.282 5.030 -3.784 1.00 97.31 81 GLU A O 1
ATOM 660 N N . VAL A 1 82 ? 18.505 5.285 -3.806 1.00 97.38 82 VAL A N 1
ATOM 661 C CA . VAL A 1 82 ? 18.647 5.059 -2.359 1.00 97.38 82 VAL A CA 1
ATOM 662 C C . VAL A 1 82 ? 17.873 6.115 -1.570 1.00 97.38 82 VAL A C 1
ATOM 664 O O . VAL A 1 82 ? 17.165 5.772 -0.623 1.00 97.38 82 VAL A O 1
ATOM 667 N N . SER A 1 83 ? 17.959 7.383 -1.974 1.00 97.75 83 SER A N 1
ATOM 668 C CA . SER A 1 83 ? 17.241 8.482 -1.321 1.00 97.75 83 SER A CA 1
ATOM 669 C C . SER A 1 83 ? 15.726 8.336 -1.474 1.00 97.75 83 SER A C 1
ATOM 671 O O . SER A 1 83 ? 14.990 8.575 -0.515 1.00 97.75 83 SER A O 1
ATOM 673 N N . VAL A 1 84 ? 15.247 7.889 -2.641 1.00 96.75 84 VAL A N 1
ATOM 674 C CA . VAL A 1 84 ? 13.823 7.584 -2.856 1.00 96.75 84 VAL A CA 1
ATOM 675 C C . VAL A 1 84 ? 13.358 6.497 -1.885 1.00 96.75 84 VAL A C 1
ATOM 677 O O . VAL A 1 84 ? 12.363 6.696 -1.185 1.00 96.75 84 VAL A O 1
ATOM 680 N N . MET A 1 85 ? 14.099 5.389 -1.769 1.00 96.75 85 MET A N 1
ATOM 681 C CA . MET A 1 85 ? 13.736 4.300 -0.853 1.00 96.75 85 MET A CA 1
ATOM 682 C C . MET A 1 85 ? 13.777 4.732 0.619 1.00 96.75 85 MET A C 1
ATOM 684 O O . MET A 1 85 ? 12.920 4.325 1.400 1.00 96.75 85 MET A O 1
ATOM 688 N N . GLN A 1 86 ? 14.729 5.585 1.013 1.00 96.94 86 GLN A N 1
ATOM 689 C CA . GLN A 1 86 ? 14.794 6.142 2.372 1.00 96.94 86 GLN A CA 1
ATOM 690 C C . GLN A 1 86 ? 13.608 7.060 2.688 1.00 96.94 86 GLN A C 1
ATOM 692 O O . GLN A 1 86 ? 13.042 6.978 3.780 1.00 96.94 86 GLN A O 1
ATOM 697 N N . ASN A 1 87 ? 13.210 7.917 1.746 1.00 96.56 87 ASN A N 1
ATOM 698 C CA . ASN A 1 87 ? 12.054 8.794 1.925 1.00 96.56 87 ASN A CA 1
ATOM 699 C C . ASN A 1 87 ? 10.759 7.986 2.032 1.00 96.56 87 ASN A C 1
ATOM 701 O O . ASN A 1 87 ? 9.969 8.215 2.946 1.00 96.56 87 ASN A O 1
ATOM 705 N N . GLN A 1 88 ? 10.584 6.980 1.172 1.00 96.31 88 GLN A N 1
ATOM 706 C CA . GLN A 1 88 ? 9.441 6.077 1.255 1.00 96.31 88 GLN A CA 1
ATOM 707 C C . GLN A 1 88 ? 9.423 5.298 2.581 1.00 96.31 88 GLN A C 1
ATOM 709 O O . GLN A 1 88 ? 8.363 5.162 3.188 1.00 96.31 88 GLN A O 1
ATOM 714 N N . ALA A 1 89 ? 10.584 4.853 3.083 1.00 96.19 89 ALA A N 1
ATOM 715 C CA . ALA A 1 89 ? 10.697 4.217 4.399 1.00 96.19 89 ALA A CA 1
ATOM 716 C C . ALA A 1 89 ? 10.133 5.100 5.512 1.00 96.19 89 ALA A C 1
ATOM 718 O O . ALA A 1 89 ? 9.348 4.646 6.344 1.00 96.19 89 ALA A O 1
ATOM 719 N N . LYS A 1 90 ? 10.545 6.369 5.510 1.00 96.69 90 LYS A N 1
ATOM 720 C CA . LYS A 1 90 ? 10.127 7.356 6.498 1.00 96.69 90 LYS A CA 1
ATOM 721 C C . LYS A 1 90 ? 8.617 7.589 6.442 1.00 96.69 90 LYS A C 1
ATOM 723 O O . LYS A 1 90 ? 7.965 7.525 7.477 1.00 96.69 90 LYS A O 1
ATOM 728 N N . GLU A 1 91 ? 8.065 7.804 5.253 1.00 96.88 91 GLU A N 1
ATOM 729 C CA . GLU A 1 91 ? 6.626 8.031 5.080 1.00 96.88 91 GLU A CA 1
ATOM 730 C C . GLU A 1 91 ? 5.794 6.815 5.501 1.00 96.88 91 GLU A C 1
ATOM 732 O O . GLU A 1 91 ? 4.792 6.970 6.194 1.00 96.88 91 GLU A O 1
ATOM 737 N N . ILE A 1 92 ? 6.231 5.597 5.161 1.00 97.00 92 ILE A N 1
ATOM 738 C CA . ILE A 1 92 ? 5.567 4.364 5.604 1.00 97.00 92 ILE A CA 1
ATOM 739 C C . ILE A 1 92 ? 5.535 4.295 7.134 1.00 97.00 92 ILE A C 1
ATOM 741 O O . ILE A 1 92 ? 4.475 4.044 7.707 1.00 97.00 92 ILE A O 1
ATOM 745 N N . LEU A 1 93 ? 6.660 4.543 7.809 1.00 96.88 93 LEU A N 1
ATOM 746 C CA . LEU A 1 93 ? 6.707 4.538 9.274 1.00 96.88 93 LEU A CA 1
ATOM 747 C C . LEU A 1 93 ? 5.786 5.604 9.882 1.00 96.88 93 LEU A C 1
ATOM 749 O O . LEU A 1 93 ? 5.068 5.307 10.834 1.00 96.88 93 LEU A O 1
ATOM 753 N N . GLU A 1 94 ? 5.730 6.802 9.297 1.00 97.81 94 GLU A N 1
ATOM 754 C CA . GLU A 1 94 ? 4.804 7.860 9.719 1.00 97.81 94 GLU A C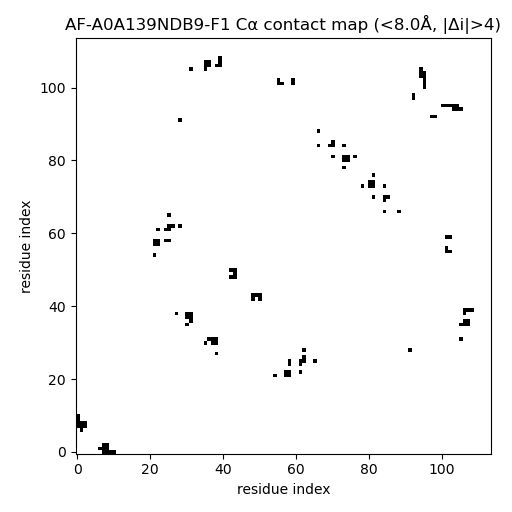A 1
ATOM 755 C C . GLU A 1 94 ? 3.333 7.446 9.534 1.00 97.81 94 GLU A C 1
ATOM 757 O O . GLU A 1 94 ? 2.504 7.665 10.420 1.00 97.81 94 GLU A O 1
ATOM 762 N N . TRP A 1 95 ? 2.984 6.799 8.419 1.00 97.62 95 TRP A N 1
ATOM 763 C CA . TRP A 1 95 ? 1.616 6.339 8.163 1.00 97.62 95 TRP A CA 1
ATOM 764 C C . TRP A 1 95 ? 1.146 5.263 9.132 1.00 97.62 95 TRP A C 1
ATOM 766 O O . TRP A 1 95 ? -0.032 5.240 9.504 1.00 97.62 95 TRP A O 1
ATOM 776 N N . TYR A 1 96 ? 2.058 4.379 9.525 1.00 97.50 96 TYR A N 1
ATOM 777 C CA . TYR A 1 96 ? 1.809 3.307 10.481 1.00 97.50 96 TYR A CA 1
ATOM 778 C C . TYR A 1 96 ? 2.114 3.706 11.930 1.00 97.50 96 TYR A C 1
ATOM 780 O O . TYR A 1 96 ? 1.981 2.858 12.814 1.00 97.50 96 TYR A O 1
ATOM 788 N N . ASP A 1 97 ? 2.457 4.974 12.191 1.00 97.69 97 ASP A N 1
ATOM 789 C CA . ASP A 1 97 ? 2.754 5.496 13.532 1.00 97.69 97 ASP A CA 1
ATOM 790 C C . ASP A 1 97 ? 3.786 4.622 14.255 1.00 97.69 97 ASP A C 1
ATOM 792 O O . ASP A 1 97 ? 3.500 4.021 15.291 1.00 97.69 97 ASP A O 1
ATOM 796 N N . ASP A 1 98 ? 4.945 4.433 13.618 1.00 96.06 98 ASP A N 1
ATOM 797 C CA . ASP A 1 98 ? 6.004 3.511 14.049 1.00 96.06 98 ASP A CA 1
ATOM 798 C C . ASP A 1 98 ? 5.476 2.092 14.347 1.00 96.06 98 ASP A C 1
ATOM 800 O O . ASP A 1 98 ? 5.876 1.428 15.304 1.00 96.06 98 ASP A O 1
ATOM 804 N N . MET A 1 99 ? 4.553 1.623 13.504 1.00 94.69 99 MET A N 1
ATOM 805 C CA . MET A 1 99 ? 3.858 0.332 13.598 1.00 94.69 99 MET A CA 1
ATOM 806 C C . MET A 1 99 ? 2.923 0.171 14.809 1.00 94.69 99 MET A C 1
ATOM 808 O O . MET A 1 99 ? 2.523 -0.950 15.130 1.00 94.69 99 MET A O 1
ATOM 812 N N . ASN A 1 100 ? 2.512 1.267 15.455 1.00 96.56 100 ASN A N 1
ATOM 813 C CA . ASN A 1 100 ? 1.521 1.242 16.539 1.00 96.56 100 ASN A CA 1
ATOM 814 C C . ASN A 1 100 ? 0.066 1.169 16.039 1.00 96.56 100 ASN A C 1
ATOM 816 O O . ASN A 1 100 ? -0.851 0.962 16.837 1.00 96.56 100 ASN A O 1
ATOM 820 N N . ARG A 1 101 ? -0.170 1.292 14.726 1.00 96.12 101 ARG A N 1
ATOM 821 C CA . ARG A 1 101 ? -1.471 1.025 14.087 1.00 96.12 101 ARG A CA 1
ATOM 822 C C . ARG A 1 101 ? -1.323 0.067 12.912 1.00 96.12 101 ARG A C 1
ATOM 824 O O . ARG A 1 101 ? -0.263 -0.031 12.310 1.00 96.12 101 ARG A O 1
ATOM 831 N N . LEU A 1 102 ? -2.409 -0.631 12.582 1.00 95.81 102 LEU A N 1
ATOM 832 C CA . LEU A 1 102 ? -2.458 -1.588 11.466 1.00 95.81 102 LEU A CA 1
ATOM 833 C C . LEU A 1 102 ? -3.115 -1.016 10.208 1.00 95.81 102 LEU A C 1
ATOM 835 O O . LEU A 1 102 ? -2.882 -1.515 9.115 1.00 95.81 102 LEU A O 1
ATOM 839 N N . ILE A 1 103 ? -3.942 0.017 10.367 1.00 97.50 103 ILE A N 1
ATOM 840 C CA . ILE A 1 103 ? -4.558 0.734 9.253 1.00 97.50 103 ILE A CA 1
ATOM 841 C C . ILE A 1 103 ? -3.730 2.004 9.040 1.00 97.50 103 ILE A C 1
ATOM 843 O O . ILE A 1 103 ? -3.616 2.799 9.982 1.00 97.50 103 ILE A O 1
ATOM 847 N N . PRO A 1 104 ? -3.126 2.199 7.857 1.00 97.31 104 PRO A N 1
ATOM 848 C CA . PRO A 1 104 ? -2.283 3.357 7.612 1.00 97.31 104 PRO A CA 1
ATOM 849 C C . PRO A 1 104 ? -3.115 4.643 7.588 1.00 97.31 104 PRO A C 1
ATOM 851 O O . PRO A 1 104 ? -4.258 4.655 7.131 1.00 97.31 104 PRO A O 1
ATOM 854 N N . SER A 1 105 ? -2.535 5.747 8.059 1.00 97.44 105 SER A N 1
ATOM 855 C CA . SER A 1 105 ? -3.243 7.025 8.234 1.00 97.44 105 SER A CA 1
ATOM 856 C C . SER A 1 105 ? -3.762 7.663 6.940 1.00 97.44 105 SER A C 1
ATOM 858 O O . SER A 1 105 ? -4.649 8.511 7.001 1.00 97.44 105 SER A O 1
ATOM 860 N N . TRP A 1 106 ? -3.242 7.259 5.778 1.00 97.00 106 TRP A N 1
ATOM 861 C CA . TRP A 1 106 ? -3.735 7.715 4.479 1.00 97.00 106 TRP A CA 1
ATOM 862 C C . TRP A 1 106 ? -5.049 7.045 4.064 1.00 97.00 106 TRP A C 1
ATOM 864 O O . TRP A 1 106 ? -5.734 7.574 3.190 1.00 97.00 106 TRP A O 1
ATOM 874 N N . TYR A 1 107 ? -5.417 5.897 4.646 1.00 97.81 107 TYR A N 1
ATOM 875 C CA . TYR A 1 107 ? -6.642 5.203 4.257 1.00 97.81 107 TYR A CA 1
ATOM 876 C C . TYR A 1 107 ? -7.878 6.001 4.690 1.00 97.81 107 TYR A C 1
ATOM 878 O O . TYR A 1 107 ? -8.111 6.251 5.876 1.00 97.81 107 TYR A O 1
ATOM 886 N N . MET A 1 108 ? -8.681 6.405 3.709 1.00 94.69 108 MET A N 1
ATOM 887 C CA . MET A 1 108 ? -9.868 7.232 3.895 1.00 94.69 108 MET A CA 1
ATOM 888 C C . MET A 1 108 ? -11.100 6.342 4.047 1.00 94.69 108 MET A C 1
ATOM 890 O O . MET A 1 108 ? -11.765 6.013 3.070 1.00 94.69 108 MET A O 1
ATOM 894 N N . ASN A 1 109 ? -11.424 5.960 5.282 1.00 78.88 109 ASN A N 1
ATOM 895 C CA . ASN A 1 109 ? -12.660 5.231 5.555 1.00 78.88 109 ASN A CA 1
ATOM 896 C C . ASN A 1 109 ? -13.880 6.155 5.365 1.00 78.88 109 ASN A C 1
ATOM 898 O O . ASN A 1 109 ? -13.964 7.214 5.993 1.00 78.88 109 ASN A O 1
ATOM 902 N N . LYS A 1 110 ? -14.854 5.726 4.553 1.00 67.56 110 LYS A N 1
ATOM 903 C CA . LYS A 1 110 ? -16.129 6.433 4.324 1.00 67.56 110 LYS A CA 1
ATOM 904 C C . LYS A 1 110 ? -16.949 6.645 5.608 1.00 67.56 110 LYS A C 1
ATOM 906 O O . LYS A 1 110 ? -17.792 7.533 5.646 1.00 67.56 110 LYS A O 1
ATOM 911 N N . ASN A 1 111 ? -16.675 5.889 6.672 1.00 56.19 111 ASN A N 1
ATOM 912 C CA . ASN A 1 111 ? -17.368 6.000 7.961 1.00 56.19 111 ASN A CA 1
ATOM 913 C C . ASN A 1 111 ? -16.832 7.122 8.877 1.00 56.19 111 ASN A C 1
ATOM 915 O O . ASN A 1 111 ? -17.352 7.293 9.973 1.00 56.19 111 ASN A O 1
ATOM 919 N N . ASN A 1 112 ? -15.807 7.879 8.460 1.00 44.19 112 ASN A N 1
ATOM 920 C CA . ASN A 1 112 ? -15.274 9.021 9.224 1.00 44.19 112 ASN A CA 1
ATOM 921 C C . ASN A 1 112 ? -15.863 10.382 8.800 1.00 44.19 112 ASN A C 1
ATOM 923 O O . ASN A 1 112 ? -15.382 11.425 9.241 1.00 44.19 112 ASN A O 1
ATOM 927 N N . THR A 1 113 ? -16.891 10.385 7.951 1.00 38.81 113 THR A N 1
ATOM 928 C CA . THR A 1 113 ? -17.728 11.560 7.677 1.00 38.81 113 THR A CA 1
ATOM 929 C C . THR A 1 113 ? -19.097 11.384 8.330 1.00 38.81 113 THR A C 1
ATOM 931 O O . THR A 1 113 ? -20.085 11.142 7.640 1.00 38.81 113 THR A O 1
ATOM 934 N N . GLU A 1 114 ? -19.140 11.497 9.657 1.00 34.59 114 GLU A N 1
ATOM 935 C CA . GLU A 1 114 ? -20.330 11.912 10.418 1.00 34.59 114 GLU A CA 1
ATOM 936 C C . GLU A 1 114 ? -19.983 13.138 11.267 1.00 34.59 114 GLU A C 1
ATOM 938 O O . GLU A 1 114 ? -18.895 13.141 11.891 1.00 34.59 114 GLU A O 1
#

Nearest PDB structures (foldseek):
  2mey-assembly1_A  TM=3.579E-01  e=3.892E+00  Blomia tropicalis
  9had-assembly1_A  TM=2.929E-01  e=2.808E+00  Dermatophagoides farinae

pLDDT: mean 93.45, std 10.41, range [34.59, 98.31]